Protein AF-A0A5E4MIF5-F1 (afdb_monomer)

Sequence (75 aa):
MQKQENYQKHWYDKTAGPEEKQFTEGEKVYTYDNLKKEWDEGEIVKKTKWPRSYYVKNAKGKVFRRNNCYVKKEI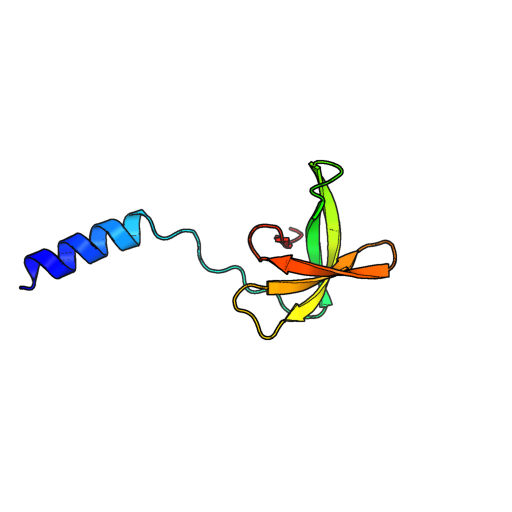

Structure (mmCIF, N/CA/C/O backbone):
data_AF-A0A5E4MIF5-F1
#
_entry.id   AF-A0A5E4MIF5-F1
#
loop_
_atom_site.group_PDB
_atom_site.id
_atom_site.type_symbol
_atom_site.label_atom_id
_atom_site.label_alt_id
_atom_site.label_comp_id
_atom_site.label_asym_id
_atom_site.label_entity_id
_atom_site.label_seq_id
_atom_site.pdbx_PDB_ins_code
_atom_site.Cartn_x
_atom_site.Cartn_y
_atom_site.Cartn_z
_atom_site.occupancy
_atom_site.B_iso_or_equiv
_atom_site.auth_seq_id
_atom_site.auth_comp_id
_atom_site.auth_asym_id
_atom_site.auth_atom_id
_atom_site.pdbx_PDB_model_num
ATOM 1 N N . MET A 1 1 ? 15.268 -9.474 -38.572 1.00 52.38 1 MET A N 1
ATOM 2 C CA . MET A 1 1 ? 14.233 -9.515 -37.516 1.00 52.38 1 MET A CA 1
ATOM 3 C C . MET A 1 1 ? 14.839 -9.563 -36.107 1.00 52.38 1 MET A C 1
ATOM 5 O O . MET A 1 1 ? 14.600 -8.621 -35.368 1.00 52.38 1 MET A O 1
ATOM 9 N N . GLN A 1 2 ? 15.753 -10.491 -35.785 1.00 60.16 2 GLN A N 1
ATOM 10 C CA . GLN A 1 2 ? 16.398 -10.604 -34.451 1.00 60.16 2 GLN A CA 1
ATOM 11 C C . GLN A 1 2 ? 17.064 -9.337 -33.872 1.00 60.16 2 GLN A C 1
ATOM 13 O O . GLN A 1 2 ? 17.063 -9.134 -32.660 1.00 60.16 2 GLN A O 1
ATOM 18 N N . LYS A 1 3 ? 17.630 -8.452 -34.708 1.00 61.47 3 LYS A N 1
ATOM 19 C CA . LYS A 1 3 ? 18.243 -7.194 -34.229 1.00 61.47 3 LYS A CA 1
ATOM 20 C C . LYS A 1 3 ? 17.228 -6.232 -33.600 1.00 61.47 3 LYS A C 1
ATOM 22 O O . LYS A 1 3 ? 17.580 -5.522 -32.666 1.00 61.47 3 LYS A O 1
ATOM 27 N N . GLN A 1 4 ? 15.995 -6.207 -34.103 1.00 64.56 4 GLN A N 1
ATOM 28 C CA . GLN A 1 4 ? 14.948 -5.315 -33.600 1.00 64.56 4 GLN A CA 1
ATOM 29 C C . GLN A 1 4 ? 14.394 -5.827 -32.268 1.00 64.56 4 GLN A C 1
ATOM 31 O O . GLN A 1 4 ? 14.230 -5.044 -31.340 1.00 64.56 4 GLN A O 1
ATOM 36 N N . GLU A 1 5 ? 14.202 -7.140 -32.145 1.00 68.88 5 GLU A N 1
ATOM 37 C CA . GLU A 1 5 ? 13.745 -7.789 -30.911 1.00 68.88 5 GLU A CA 1
ATOM 38 C C . GLU A 1 5 ? 14.741 -7.587 -29.763 1.00 68.88 5 GLU A C 1
ATOM 40 O O . GLU A 1 5 ? 14.346 -7.197 -28.667 1.00 68.88 5 GLU A O 1
ATOM 45 N N . ASN A 1 6 ? 16.043 -7.738 -30.027 1.00 75.62 6 ASN A N 1
ATOM 46 C CA . ASN A 1 6 ? 17.079 -7.486 -29.021 1.00 75.62 6 ASN A CA 1
ATOM 47 C C . ASN A 1 6 ? 17.153 -6.016 -28.593 1.00 75.62 6 ASN A C 1
ATOM 49 O O . ASN A 1 6 ? 17.412 -5.733 -27.426 1.00 75.62 6 ASN A O 1
ATOM 53 N N . TYR A 1 7 ? 16.909 -5.079 -29.512 1.00 79.25 7 TYR A N 1
ATOM 54 C CA . TYR A 1 7 ? 16.906 -3.653 -29.188 1.00 79.25 7 TYR A CA 1
ATOM 55 C C . TYR A 1 7 ? 15.693 -3.281 -28.327 1.00 79.25 7 TYR A C 1
ATOM 57 O O . TYR A 1 7 ? 15.838 -2.594 -27.320 1.00 79.25 7 TYR A O 1
ATOM 65 N N . GLN A 1 8 ? 14.509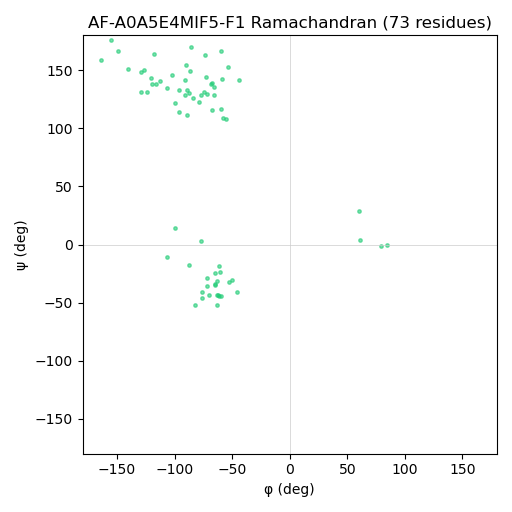 -3.794 -28.677 1.00 78.12 8 GLN A N 1
ATOM 66 C CA . GLN A 1 8 ? 13.289 -3.612 -27.884 1.00 78.12 8 GLN A CA 1
ATOM 67 C C . GLN A 1 8 ? 13.438 -4.220 -26.486 1.00 78.12 8 GLN A C 1
ATOM 69 O O . GLN A 1 8 ? 13.131 -3.562 -25.495 1.00 78.12 8 GLN A O 1
ATOM 74 N N . LYS A 1 9 ? 13.993 -5.435 -26.393 1.00 79.50 9 LYS A N 1
ATOM 75 C CA . LYS A 1 9 ? 14.250 -6.100 -25.114 1.00 79.50 9 LYS A CA 1
ATOM 76 C C . LYS A 1 9 ? 15.249 -5.326 -24.252 1.00 79.50 9 LYS A C 1
ATOM 78 O O . LYS A 1 9 ? 14.989 -5.112 -23.078 1.00 79.50 9 LYS A O 1
ATOM 83 N N . HIS A 1 10 ? 16.338 -4.824 -24.834 1.00 81.06 10 HIS A N 1
ATOM 84 C CA . HIS A 1 10 ? 17.329 -4.024 -24.110 1.00 81.06 10 HIS A CA 1
ATOM 85 C C . HIS A 1 10 ? 16.726 -2.756 -23.488 1.00 81.06 10 HIS A C 1
ATOM 87 O O . HIS A 1 10 ? 16.996 -2.445 -22.329 1.00 81.06 10 HIS A O 1
ATOM 93 N N . TRP A 1 11 ? 15.894 -2.024 -24.236 1.00 78.31 11 TRP A N 1
ATOM 94 C CA . TRP A 1 11 ? 15.236 -0.826 -23.711 1.00 78.31 11 TRP A CA 1
ATOM 95 C C . TRP A 1 11 ? 14.140 -1.152 -22.702 1.00 78.31 11 TRP A C 1
ATOM 97 O O . TRP A 1 11 ? 13.996 -0.419 -21.722 1.00 78.31 11 TRP A O 1
ATOM 107 N N . TYR A 1 12 ? 13.412 -2.252 -22.898 1.00 73.88 12 TYR A N 1
ATOM 108 C CA . TYR A 1 12 ? 12.436 -2.740 -21.930 1.00 73.88 12 TYR A CA 1
ATOM 109 C C . TYR A 1 12 ? 13.116 -3.126 -20.619 1.00 73.88 12 TYR A C 1
ATOM 111 O O . TYR A 1 12 ? 12.763 -2.576 -19.589 1.00 73.88 12 TYR A O 1
ATOM 119 N N . ASP A 1 13 ? 14.154 -3.960 -20.649 1.00 74.12 13 ASP A N 1
ATOM 120 C CA . ASP A 1 13 ? 14.868 -4.405 -19.447 1.00 74.12 13 ASP A CA 1
ATOM 121 C C . ASP A 1 13 ? 15.544 -3.226 -18.720 1.00 74.12 13 ASP A C 1
ATOM 123 O O . ASP A 1 13 ? 15.626 -3.208 -17.495 1.00 74.12 13 ASP A O 1
ATOM 127 N N . LYS A 1 14 ? 15.970 -2.190 -19.458 1.00 75.12 14 LYS A N 1
ATOM 128 C CA . LYS A 1 14 ? 16.521 -0.946 -18.893 1.00 75.12 14 LYS A CA 1
ATOM 129 C C . LYS A 1 14 ? 15.465 -0.054 -18.224 1.00 75.12 14 LYS A C 1
ATOM 131 O O . LYS A 1 14 ? 15.807 0.727 -17.338 1.00 75.12 14 LYS A O 1
ATOM 136 N N . THR A 1 15 ? 14.214 -0.109 -18.680 1.00 68.56 15 THR A N 1
ATOM 137 C CA . THR A 1 15 ? 13.107 0.739 -18.188 1.00 68.56 15 THR A CA 1
ATOM 138 C C . THR A 1 15 ? 12.109 -0.010 -17.312 1.00 68.56 15 THR A C 1
ATOM 140 O O . THR A 1 15 ? 11.273 0.623 -16.664 1.00 68.56 15 THR A O 1
ATOM 143 N N . ALA A 1 16 ? 12.200 -1.338 -17.265 1.00 62.78 16 ALA A N 1
ATOM 144 C CA . ALA A 1 16 ? 11.407 -2.187 -16.406 1.00 62.78 16 A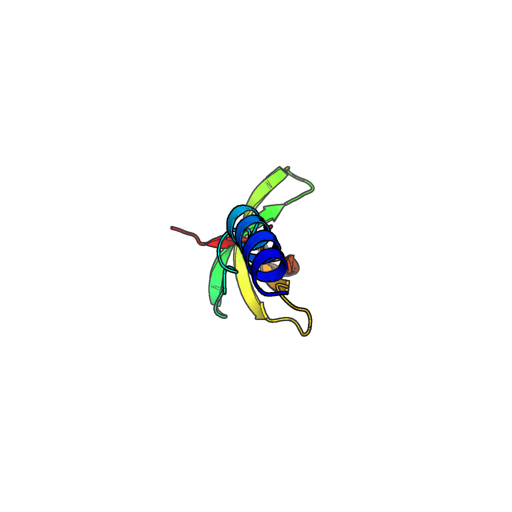LA A CA 1
ATOM 145 C C . ALA A 1 16 ? 11.678 -1.779 -14.958 1.00 62.78 16 ALA A C 1
ATOM 147 O O . ALA A 1 16 ? 12.804 -1.833 -14.462 1.00 62.78 16 ALA A O 1
ATOM 148 N N . GLY A 1 17 ? 10.624 -1.301 -14.297 1.00 63.56 17 GLY A N 1
ATOM 149 C CA . GLY A 1 17 ? 10.674 -0.977 -12.881 1.00 63.56 17 GLY A CA 1
ATOM 150 C C . GLY A 1 17 ? 11.030 -2.209 -12.040 1.00 63.56 17 GLY A C 1
ATOM 151 O O . GLY A 1 17 ? 10.965 -3.336 -12.534 1.00 63.56 17 GLY A O 1
ATOM 152 N N . PRO A 1 18 ? 11.389 -2.007 -10.763 1.00 63.56 18 PRO A N 1
ATOM 153 C CA . PRO A 1 18 ? 11.707 -3.105 -9.858 1.00 63.56 18 PRO A CA 1
ATOM 154 C C . PRO A 1 18 ? 10.579 -4.141 -9.812 1.00 63.56 18 PRO A C 1
ATOM 156 O O . PRO A 1 18 ? 9.410 -3.801 -10.027 1.00 63.56 18 PRO A O 1
ATOM 159 N N . GLU A 1 19 ? 10.950 -5.388 -9.505 1.00 63.19 19 GLU A N 1
ATOM 160 C CA . GLU A 1 19 ? 10.028 -6.520 -9.402 1.00 63.19 19 GLU A CA 1
ATOM 161 C C . GLU A 1 19 ? 8.751 -6.160 -8.639 1.00 63.19 19 GLU A C 1
ATOM 163 O O . GLU A 1 19 ? 8.752 -5.420 -7.645 1.00 63.19 19 GLU A O 1
ATOM 168 N N . GLU A 1 20 ? 7.632 -6.698 -9.123 1.00 64.88 20 GLU A N 1
ATOM 169 C CA . GLU A 1 20 ? 6.337 -6.470 -8.507 1.00 64.88 20 GLU A CA 1
ATOM 170 C C . GLU A 1 20 ? 6.364 -6.937 -7.052 1.00 64.88 20 GLU A C 1
ATOM 172 O O . GLU A 1 20 ? 6.349 -8.133 -6.770 1.00 64.88 20 GLU A O 1
ATOM 177 N N . LYS A 1 21 ? 6.345 -5.984 -6.114 1.00 70.75 21 LYS A N 1
ATOM 178 C CA . LYS A 1 21 ? 6.152 -6.292 -4.693 1.00 70.75 21 LYS A CA 1
ATOM 179 C C . LYS A 1 21 ? 4.862 -7.094 -4.507 1.00 70.75 21 LYS A C 1
ATOM 181 O O . LYS A 1 21 ? 3.746 -6.577 -4.662 1.00 70.75 21 LYS A O 1
ATOM 186 N N . GLN A 1 22 ? 5.029 -8.372 -4.199 1.00 76.31 22 GLN A N 1
ATOM 187 C CA . GLN A 1 22 ? 3.953 -9.232 -3.746 1.00 76.31 22 GLN A CA 1
ATOM 188 C C . GLN A 1 22 ? 3.864 -9.130 -2.228 1.00 76.31 22 GLN A C 1
ATOM 190 O O . GLN A 1 22 ? 4.874 -9.173 -1.520 1.00 76.31 22 GLN A O 1
ATOM 195 N N . PHE A 1 23 ? 2.639 -8.947 -1.757 1.00 79.88 23 PHE A N 1
ATOM 196 C CA . PHE A 1 23 ? 2.318 -8.859 -0.344 1.00 79.88 23 PHE A CA 1
ATOM 197 C C . PHE A 1 23 ? 1.429 -10.039 0.019 1.00 79.88 23 PHE A C 1
ATOM 199 O O . PHE A 1 23 ? 0.521 -10.385 -0.748 1.00 79.88 23 PHE A O 1
ATOM 206 N N . THR A 1 24 ? 1.698 -10.646 1.167 1.00 81.62 24 THR A N 1
ATOM 207 C CA . THR A 1 24 ? 0.873 -11.724 1.715 1.00 81.62 24 THR A CA 1
ATOM 208 C C . THR A 1 24 ? -0.228 -11.166 2.610 1.00 81.62 24 THR A C 1
ATOM 210 O O . THR A 1 24 ? -0.117 -10.066 3.149 1.00 81.62 24 THR A O 1
ATOM 213 N N . GLU A 1 25 ? -1.322 -11.911 2.752 1.00 85.12 25 GLU A N 1
ATOM 214 C CA . GLU A 1 25 ? -2.414 -11.552 3.663 1.00 85.12 25 GLU A CA 1
ATOM 215 C C . GLU A 1 25 ? -1.921 -11.618 5.117 1.00 85.12 25 GLU A C 1
ATOM 217 O O . GLU A 1 25 ? -1.201 -12.544 5.485 1.00 85.12 25 GLU A O 1
ATOM 222 N N . GLY A 1 26 ? -2.259 -10.612 5.924 1.00 83.25 26 GLY A N 1
ATOM 223 C CA . GLY A 1 26 ? -1.781 -10.436 7.299 1.00 83.25 26 GLY A CA 1
ATOM 224 C C . GLY A 1 26 ? -0.419 -9.744 7.433 1.00 83.25 26 GLY A C 1
ATOM 225 O O . GLY A 1 26 ? 0.053 -9.537 8.549 1.00 83.25 26 GLY A O 1
ATOM 226 N N . GLU A 1 27 ? 0.236 -9.369 6.328 1.00 85.94 27 GLU A N 1
ATOM 227 C CA . GLU A 1 27 ? 1.530 -8.678 6.382 1.00 85.94 27 GLU A CA 1
ATOM 228 C C . GLU A 1 27 ? 1.348 -7.215 6.821 1.00 85.94 27 GLU A C 1
ATOM 230 O O . GLU A 1 27 ? 0.508 -6.486 6.274 1.00 85.94 27 GLU A O 1
ATOM 235 N N . LYS A 1 28 ? 2.154 -6.781 7.800 1.00 87.94 28 LYS A N 1
ATOM 236 C CA . LYS A 1 28 ? 2.245 -5.374 8.195 1.00 87.94 28 LYS A CA 1
ATOM 237 C C . LYS A 1 28 ? 2.982 -4.584 7.122 1.00 87.94 28 LYS A C 1
ATOM 239 O O . LYS A 1 28 ? 4.049 -4.969 6.645 1.00 87.94 28 LYS A O 1
ATOM 244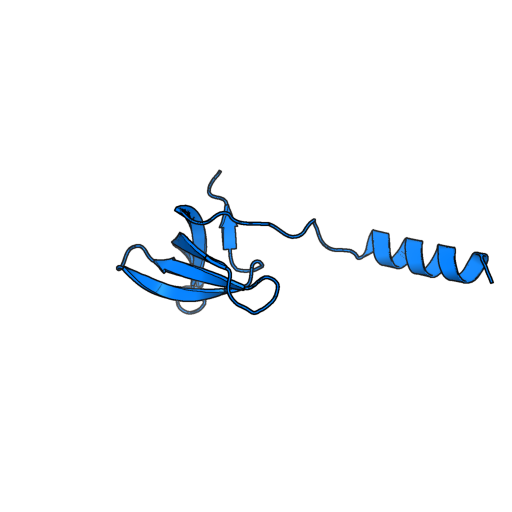 N N . VAL A 1 29 ? 2.378 -3.482 6.713 1.00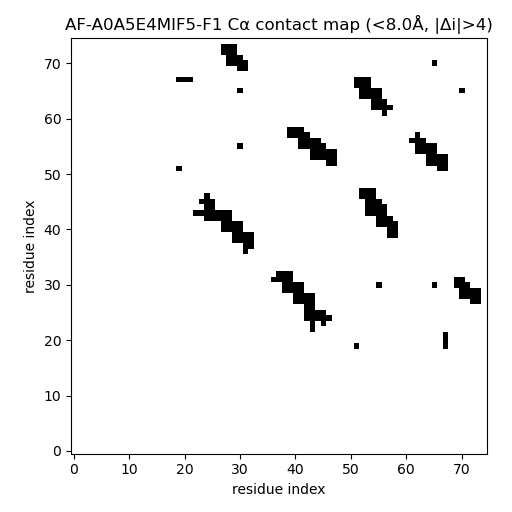 89.25 29 VAL A N 1
ATOM 245 C CA . VAL A 1 29 ? 2.845 -2.645 5.617 1.00 89.25 29 VAL A CA 1
ATOM 246 C C . VAL A 1 29 ? 2.650 -1.178 5.956 1.00 89.25 29 VAL A C 1
ATOM 248 O O . VAL A 1 29 ? 1.694 -0.794 6.619 1.00 89.25 29 VAL A O 1
ATOM 251 N N . TYR A 1 30 ? 3.504 -0.327 5.411 1.00 88.69 30 TYR A N 1
ATOM 252 C CA . TYR A 1 30 ? 3.260 1.106 5.384 1.00 88.69 30 TYR A CA 1
ATOM 253 C C . TYR A 1 30 ? 2.453 1.458 4.141 1.00 88.69 30 TYR A C 1
ATOM 255 O O . TYR A 1 30 ? 2.812 1.082 3.021 1.00 88.69 30 TYR A O 1
ATOM 263 N N . THR A 1 31 ? 1.381 2.220 4.316 1.00 87.06 31 THR A N 1
ATOM 264 C CA . THR A 1 31 ? 0.590 2.773 3.218 1.00 87.06 31 THR A CA 1
ATOM 265 C C . THR A 1 31 ? 0.701 4.277 3.157 1.00 87.06 31 THR A C 1
ATOM 267 O O . THR A 1 31 ? 0.711 4.959 4.173 1.00 87.06 31 THR A O 1
ATOM 270 N N . TYR A 1 32 ? 0.773 4.804 1.940 1.00 84.75 32 TYR A N 1
ATOM 271 C CA . TYR A 1 32 ? 0.828 6.242 1.746 1.00 84.75 32 TYR A CA 1
ATOM 272 C C . TYR A 1 32 ? -0.568 6.869 1.882 1.00 84.75 32 TYR A C 1
ATOM 274 O O . TYR A 1 32 ? -1.508 6.508 1.153 1.00 84.75 32 TYR A O 1
ATOM 282 N N . ASP A 1 33 ? -0.704 7.823 2.801 1.00 82.69 33 ASP A N 1
ATOM 283 C CA . ASP A 1 33 ? -1.878 8.679 2.913 1.00 82.69 33 ASP A CA 1
ATOM 284 C C . ASP A 1 33 ? -1.687 9.930 2.047 1.00 82.69 33 ASP A C 1
ATOM 286 O O . ASP A 1 33 ? -0.883 10.811 2.341 1.00 82.69 33 ASP A O 1
ATOM 290 N N . ASN A 1 34 ? -2.471 10.034 0.972 1.00 78.44 34 ASN A N 1
ATOM 291 C CA . ASN A 1 34 ? -2.439 11.185 0.068 1.00 78.44 34 ASN A CA 1
ATOM 292 C C . ASN A 1 34 ? -2.897 12.494 0.733 1.00 78.44 34 ASN A C 1
ATOM 294 O O . ASN A 1 34 ? -2.539 13.563 0.243 1.00 78.44 34 ASN A O 1
ATOM 298 N N . LEU A 1 35 ? -3.716 12.429 1.791 1.00 82.19 35 LEU A N 1
ATOM 299 C CA . LEU A 1 35 ? -4.233 13.615 2.479 1.00 82.19 35 LEU A CA 1
ATOM 300 C C . LEU A 1 35 ? -3.156 14.238 3.364 1.00 82.19 35 LEU A C 1
ATOM 302 O O . LEU A 1 35 ? -2.950 15.447 3.330 1.00 82.19 35 LEU A O 1
ATOM 306 N N . LYS A 1 36 ? -2.460 13.397 4.131 1.00 81.88 36 LYS A N 1
ATOM 307 C CA . LYS A 1 36 ? -1.391 13.819 5.042 1.00 81.88 36 LYS A CA 1
ATOM 308 C C . LYS A 1 36 ? -0.017 13.883 4.384 1.00 81.88 36 LYS A C 1
ATOM 310 O O . LYS A 1 36 ? 0.874 14.535 4.907 1.00 81.88 36 LYS A O 1
ATOM 315 N N . LYS A 1 37 ? 0.140 13.238 3.223 1.00 84.38 37 LYS A N 1
ATOM 316 C CA . LYS A 1 37 ? 1.417 13.010 2.530 1.00 84.38 37 LYS A CA 1
ATOM 317 C C . LYS A 1 37 ? 2.426 12.210 3.362 1.00 84.38 37 LYS A C 1
ATOM 319 O O . LYS A 1 37 ? 3.632 12.348 3.163 1.00 84.38 37 LYS A O 1
ATOM 324 N N . GLU A 1 38 ? 1.934 11.345 4.241 1.00 87.75 38 GLU A N 1
ATOM 325 C CA . GLU A 1 38 ? 2.726 10.549 5.182 1.00 87.75 38 GLU A CA 1
ATOM 326 C C . GLU A 1 38 ? 2.554 9.047 4.927 1.00 87.75 38 GLU A C 1
ATOM 328 O O . GLU A 1 38 ? 1.649 8.614 4.209 1.00 87.75 38 GLU A O 1
ATOM 333 N N . TRP A 1 39 ? 3.463 8.250 5.489 1.00 87.75 39 TRP A N 1
ATOM 334 C CA . TRP A 1 39 ? 3.361 6.794 5.504 1.00 87.75 39 TRP A CA 1
ATOM 335 C C . TRP A 1 39 ? 2.738 6.368 6.829 1.00 87.75 39 TRP A C 1
ATOM 337 O O . TRP A 1 39 ? 3.346 6.548 7.878 1.00 87.75 39 TRP A O 1
ATOM 347 N N . ASP A 1 40 ? 1.536 5.809 6.767 1.00 87.06 40 ASP A N 1
ATOM 348 C CA . ASP A 1 40 ? 0.817 5.278 7.921 1.00 87.06 40 ASP A CA 1
ATOM 349 C C . ASP A 1 40 ? 0.921 3.748 7.946 1.00 87.06 40 ASP A C 1
ATOM 351 O O . ASP A 1 40 ? 0.907 3.086 6.903 1.00 87.06 40 ASP A O 1
ATOM 355 N N . GLU A 1 41 ? 0.974 3.175 9.143 1.00 89.44 41 GLU A N 1
ATOM 356 C CA . GLU A 1 41 ? 0.944 1.728 9.345 1.00 89.44 41 GLU A CA 1
ATOM 357 C C . GLU A 1 41 ? -0.418 1.124 8.970 1.00 89.44 41 GLU A C 1
ATOM 359 O O . GLU A 1 41 ? -1.498 1.646 9.292 1.00 89.44 41 GLU A O 1
ATOM 364 N N . GLY A 1 42 ? -0.362 -0.033 8.319 1.00 89.12 42 GLY A N 1
ATOM 365 C CA . GLY A 1 42 ? -1.519 -0.826 7.958 1.00 89.12 42 GLY A CA 1
ATOM 366 C 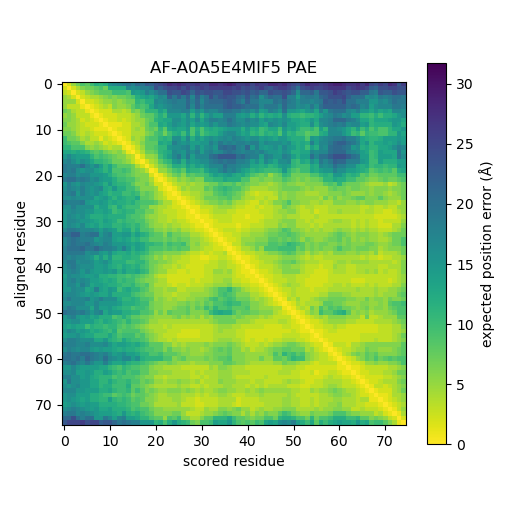C . GLY A 1 42 ? -1.199 -2.307 7.788 1.00 89.12 42 GLY A C 1
ATOM 367 O O . GLY A 1 42 ? -0.061 -2.752 7.883 1.00 89.12 42 GLY A O 1
ATOM 368 N N . GLU A 1 43 ? -2.238 -3.088 7.537 1.00 90.81 43 GLU A N 1
ATOM 369 C CA . GLU A 1 43 ? -2.163 -4.540 7.389 1.00 90.81 43 GLU A CA 1
ATOM 370 C C . GLU A 1 43 ? -2.855 -4.966 6.094 1.00 90.81 43 GLU A C 1
ATOM 372 O O . GLU A 1 43 ? -3.982 -4.539 5.807 1.00 90.81 43 GLU A O 1
ATOM 377 N N . ILE A 1 44 ? -2.195 -5.803 5.294 1.00 89.12 44 ILE A N 1
ATOM 378 C CA . ILE A 1 44 ? -2.788 -6.368 4.079 1.00 89.12 44 ILE A CA 1
ATOM 379 C C . ILE A 1 44 ? -3.906 -7.325 4.493 1.00 89.12 44 ILE A C 1
ATOM 381 O O . ILE A 1 44 ? -3.656 -8.369 5.077 1.00 89.12 44 ILE A O 1
ATOM 385 N N . VAL A 1 45 ? -5.145 -7.015 4.127 1.00 87.06 45 VAL A N 1
ATOM 386 C CA . VAL A 1 45 ? -6.284 -7.902 4.391 1.00 87.06 45 VAL A CA 1
ATOM 387 C C . VAL A 1 45 ? -6.371 -8.984 3.328 1.00 87.06 45 VAL A C 1
ATOM 389 O O . VAL A 1 45 ? -6.487 -10.157 3.646 1.00 87.06 45 VAL A O 1
ATOM 392 N N . LYS A 1 46 ? -6.375 -8.578 2.053 1.00 87.44 46 LYS A N 1
ATOM 393 C CA . LYS A 1 46 ? -6.491 -9.504 0.922 1.00 87.44 46 LYS A CA 1
ATOM 394 C C . LYS A 1 46 ? -6.088 -8.866 -0.393 1.00 87.44 46 LYS A C 1
ATOM 396 O O . LYS A 1 46 ? -6.184 -7.643 -0.566 1.00 87.44 46 LYS A O 1
ATOM 401 N N . LYS A 1 47 ? -5.741 -9.695 -1.373 1.00 86.50 47 LYS A N 1
ATOM 402 C CA . LYS A 1 47 ? -5.571 -9.237 -2.758 1.00 86.50 47 LYS A CA 1
ATOM 403 C C . LYS A 1 47 ? -6.932 -8.940 -3.397 1.00 86.50 47 LYS A C 1
ATOM 405 O O . LYS A 1 47 ? -7.935 -9.599 -3.124 1.00 86.50 47 LYS A O 1
ATOM 410 N N . THR A 1 48 ? -6.997 -7.912 -4.240 1.00 84.56 48 THR A N 1
ATOM 411 C CA . THR A 1 48 ? -8.220 -7.626 -5.008 1.00 84.56 48 THR A CA 1
ATOM 412 C C . THR A 1 48 ? -8.268 -8.428 -6.310 1.00 84.56 48 THR A C 1
ATOM 414 O O . THR A 1 48 ? -7.272 -9.011 -6.728 1.00 84.56 48 THR A O 1
ATOM 417 N N . LYS A 1 49 ? -9.420 -8.405 -6.998 1.00 82.94 49 LYS A N 1
ATOM 418 C CA . LYS A 1 49 ? -9.543 -8.924 -8.375 1.00 82.94 49 LYS A CA 1
ATOM 419 C C . LYS A 1 49 ? -8.640 -8.185 -9.376 1.00 82.94 49 LYS A C 1
ATOM 421 O O . LYS A 1 49 ? -8.400 -8.696 -10.462 1.00 82.94 49 LYS A O 1
ATOM 426 N N . TRP A 1 50 ? -8.173 -6.984 -9.030 1.00 78.00 50 TRP A N 1
ATOM 427 C CA . TRP A 1 50 ? -7.367 -6.140 -9.903 1.00 78.00 50 TRP A CA 1
ATOM 428 C C . TRP A 1 50 ? -5.875 -6.419 -9.704 1.00 78.00 50 TRP A C 1
ATOM 430 O O . TRP A 1 50 ? -5.428 -6.583 -8.561 1.00 78.00 50 TRP A O 1
ATOM 440 N N . PRO A 1 51 ? -5.079 -6.419 -10.787 1.00 74.81 51 PRO A N 1
ATOM 441 C CA . PRO A 1 51 ? -3.639 -6.594 -10.676 1.00 74.81 51 PRO A CA 1
ATOM 442 C C . PRO A 1 51 ? -3.040 -5.495 -9.788 1.00 74.81 51 PRO A C 1
ATOM 444 O O . PRO A 1 51 ? -3.483 -4.345 -9.808 1.00 74.81 51 PRO A O 1
ATOM 447 N N . ARG A 1 52 ? -2.037 -5.869 -8.984 1.00 79.81 52 ARG A N 1
ATOM 448 C CA . ARG A 1 52 ? -1.251 -4.975 -8.107 1.00 79.81 52 ARG A CA 1
ATOM 449 C C . ARG A 1 52 ? -2.035 -4.234 -7.014 1.00 79.81 52 ARG A C 1
ATOM 451 O O . ARG A 1 52 ? -1.442 -3.459 -6.273 1.00 79.81 52 ARG A O 1
ATOM 458 N N . SER A 1 53 ? -3.333 -4.487 -6.863 1.00 84.12 53 SER A N 1
ATOM 459 C CA . SER A 1 53 ? -4.182 -3.819 -5.874 1.00 84.12 53 SER A CA 1
ATOM 460 C C . SER A 1 53 ? -4.536 -4.737 -4.703 1.00 84.12 53 SER A C 1
ATOM 462 O O . SER A 1 53 ? -4.967 -5.877 -4.900 1.00 84.12 53 SER A O 1
ATOM 464 N N . TYR A 1 54 ? -4.431 -4.200 -3.490 1.00 88.50 54 TYR A N 1
ATOM 465 C CA . TYR A 1 54 ? -4.677 -4.885 -2.222 1.00 88.50 54 TYR A CA 1
ATOM 466 C C . TYR A 1 54 ? -5.690 -4.108 -1.378 1.00 88.50 54 TYR A C 1
ATOM 468 O O . TYR A 1 54 ? -5.797 -2.880 -1.472 1.00 88.50 54 TYR A O 1
ATOM 476 N N . TYR A 1 55 ? -6.449 -4.826 -0.557 1.00 89.75 55 TYR A N 1
ATOM 477 C CA . TYR A 1 55 ? -7.175 -4.227 0.553 1.00 89.75 55 TYR A CA 1
ATOM 478 C C . TYR A 1 55 ? -6.233 -4.105 1.738 1.00 89.75 55 TYR A C 1
ATOM 480 O O . TYR A 1 55 ? -5.639 -5.098 2.149 1.00 89.75 55 TYR A O 1
ATOM 488 N N . VAL A 1 56 ? -6.128 -2.899 2.280 1.00 88.25 56 VAL A N 1
ATOM 489 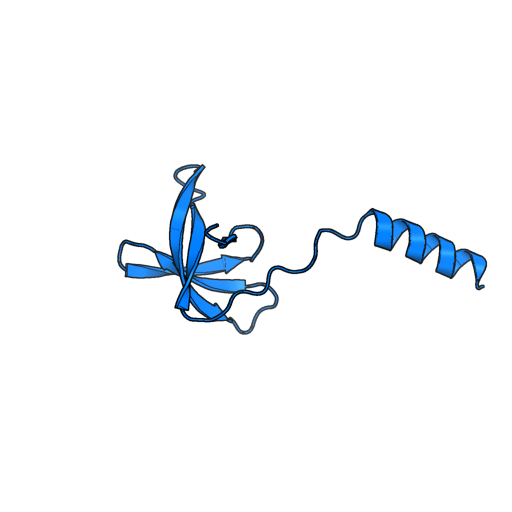C CA . VAL A 1 56 ? -5.311 -2.600 3.450 1.00 88.25 56 VAL A CA 1
ATOM 490 C C . VAL A 1 56 ? -6.205 -2.057 4.550 1.00 88.25 56 VAL A C 1
ATOM 492 O O . VAL A 1 56 ? -7.125 -1.275 4.292 1.00 88.25 56 VAL A O 1
ATOM 495 N N . LYS A 1 57 ? -5.953 -2.510 5.772 1.00 89.19 57 LYS A N 1
ATOM 496 C CA . LYS A 1 57 ? -6.580 -2.028 6.994 1.00 89.19 57 LYS A CA 1
ATOM 497 C C . LYS A 1 57 ? -5.627 -1.050 7.669 1.00 89.19 57 LYS A C 1
ATOM 499 O O . LYS A 1 57 ? -4.511 -1.425 7.992 1.00 89.19 57 LYS A O 1
ATOM 504 N N . ASN A 1 58 ? -6.064 0.187 7.884 1.00 86.19 58 ASN A N 1
ATOM 505 C CA . ASN A 1 58 ? -5.289 1.160 8.664 1.00 86.19 58 ASN A CA 1
ATOM 506 C C . ASN A 1 58 ? -5.333 0.832 10.159 1.00 86.19 58 ASN A C 1
ATOM 508 O O . ASN A 1 58 ? -6.276 0.187 10.621 1.00 86.19 58 ASN A O 1
ATOM 512 N N . ALA A 1 59 ? -4.413 1.418 10.932 1.00 81.31 59 ALA A N 1
ATOM 513 C CA . ALA A 1 59 ? -4.427 1.383 12.401 1.00 81.31 59 ALA A CA 1
ATOM 514 C C . ALA A 1 59 ? -5.789 1.774 13.025 1.00 81.31 59 ALA A C 1
ATOM 516 O O . ALA A 1 59 ? -6.195 1.242 14.052 1.00 81.31 59 ALA A O 1
ATOM 517 N N . LYS A 1 60 ? -6.559 2.649 12.360 1.00 80.75 60 LYS A N 1
ATOM 518 C CA . LYS A 1 60 ? -7.922 3.050 12.773 1.00 80.75 60 LYS A CA 1
ATOM 519 C C . LYS A 1 60 ? -9.015 2.008 12.471 1.00 80.75 60 LYS A C 1
ATOM 521 O O . LYS A 1 60 ? -10.194 2.297 12.632 1.00 80.75 60 LYS A O 1
ATOM 526 N N . GLY A 1 61 ? -8.659 0.839 11.939 1.00 81.50 61 GLY A N 1
ATOM 527 C CA . GLY A 1 61 ? -9.590 -0.235 11.579 1.00 81.50 61 GLY A CA 1
ATOM 528 C C . GLY A 1 61 ? -10.338 -0.047 10.254 1.00 81.50 61 GLY A C 1
ATOM 529 O O . GLY A 1 61 ? -11.095 -0.929 9.853 1.00 81.50 61 GLY A O 1
ATOM 530 N N . LYS A 1 62 ? -10.124 1.064 9.535 1.00 86.75 62 LYS A N 1
ATOM 531 C CA . LYS A 1 62 ? -10.749 1.308 8.227 1.00 86.75 62 LYS A CA 1
ATOM 532 C C . LYS A 1 62 ? -10.050 0.496 7.138 1.00 86.75 62 LYS A C 1
ATOM 534 O O . LYS A 1 62 ? -8.836 0.603 6.981 1.00 86.75 62 LYS A O 1
ATOM 539 N N . VAL A 1 63 ? -10.829 -0.249 6.356 1.00 88.25 63 VAL A N 1
ATOM 540 C CA . VAL A 1 63 ? -10.343 -1.009 5.196 1.00 88.25 63 VAL A CA 1
ATOM 541 C C . VAL A 1 63 ? -10.553 -0.206 3.916 1.00 88.25 63 VAL A C 1
ATOM 543 O O . VAL A 1 63 ? -11.631 0.338 3.679 1.00 88.25 63 VAL A O 1
ATOM 546 N N . PHE A 1 64 ? -9.528 -0.125 3.075 1.00 87.88 64 PHE A N 1
ATOM 547 C CA . PHE A 1 64 ? -9.570 0.584 1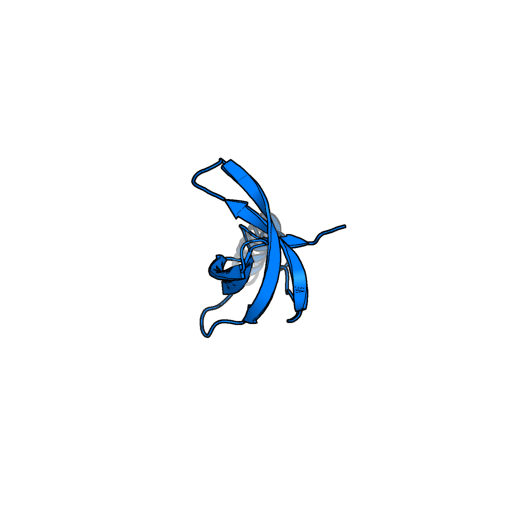.797 1.00 87.88 64 PHE A CA 1
ATOM 548 C C . PHE A 1 64 ? -8.646 -0.085 0.779 1.00 87.88 64 PHE A C 1
ATOM 550 O O . PHE A 1 64 ? -7.838 -0.949 1.105 1.00 87.88 64 PHE A O 1
ATOM 557 N N . ARG A 1 65 ? -8.802 0.285 -0.493 1.00 88.88 65 ARG A N 1
ATOM 558 C CA . ARG A 1 65 ? -8.011 -0.270 -1.594 1.00 88.88 65 ARG A CA 1
ATOM 559 C C . ARG A 1 65 ? -6.766 0.581 -1.836 1.00 88.88 65 ARG A C 1
ATOM 561 O O . ARG A 1 65 ? -6.893 1.784 -2.075 1.00 88.88 65 ARG A O 1
ATOM 568 N N . ARG A 1 66 ? -5.591 -0.048 -1.889 1.00 86.88 66 ARG A N 1
ATOM 569 C CA . ARG A 1 66 ? -4.338 0.579 -2.333 1.00 86.88 66 ARG A CA 1
ATOM 570 C C . ARG A 1 66 ? -3.629 -0.243 -3.392 1.00 86.88 66 ARG A C 1
ATOM 572 O O . ARG A 1 66 ? -3.723 -1.464 -3.434 1.00 86.88 66 ARG A O 1
ATOM 579 N N . ASN A 1 67 ? -2.943 0.473 -4.271 1.00 85.62 67 ASN A N 1
ATOM 580 C CA . ASN A 1 67 ? -2.084 -0.112 -5.286 1.00 85.62 67 ASN A CA 1
ATOM 581 C C . ASN A 1 67 ? -0.689 -0.344 -4.686 1.00 85.62 67 ASN A C 1
ATOM 583 O O . ASN A 1 67 ? -0.273 0.443 -3.841 1.00 85.62 67 ASN A O 1
ATOM 587 N N . ASN A 1 68 ? 0.031 -1.365 -5.150 1.00 82.75 68 ASN A N 1
ATOM 588 C CA . ASN A 1 68 ? 1.381 -1.744 -4.707 1.00 82.75 68 ASN A CA 1
ATOM 589 C C . ASN A 1 68 ? 2.332 -0.542 -4.594 1.00 82.75 68 ASN A C 1
ATOM 591 O O . ASN A 1 68 ? 3.071 -0.447 -3.622 1.00 82.75 68 ASN A O 1
ATOM 595 N N . CYS A 1 69 ? 2.285 0.399 -5.541 1.00 82.00 69 CYS A N 1
ATOM 596 C CA . CYS A 1 69 ? 3.166 1.570 -5.540 1.00 82.00 69 CYS A CA 1
ATOM 597 C C . CYS A 1 69 ? 3.007 2.469 -4.300 1.00 82.00 69 CYS A C 1
ATOM 599 O O . CYS A 1 69 ? 3.941 3.178 -3.934 1.00 82.00 69 CYS A O 1
ATOM 601 N N . TYR A 1 70 ? 1.848 2.417 -3.640 1.00 83.44 70 TYR A N 1
ATOM 602 C CA . TYR A 1 70 ? 1.547 3.141 -2.404 1.00 83.44 70 TYR A CA 1
ATOM 603 C C . TYR A 1 70 ? 1.675 2.262 -1.156 1.00 83.44 70 TYR A C 1
ATOM 605 O O . TYR A 1 70 ? 1.180 2.644 -0.097 1.00 83.44 70 TYR A O 1
ATOM 613 N N . VAL A 1 71 ? 2.294 1.087 -1.280 1.00 85.75 71 VAL A N 1
ATOM 614 C CA . VAL A 1 71 ? 2.515 0.138 -0.190 1.00 85.75 71 VAL A CA 1
ATOM 615 C C . VAL A 1 71 ? 4.010 -0.168 -0.090 1.00 85.75 71 VAL A C 1
ATOM 617 O O . VAL A 1 71 ? 4.685 -0.468 -1.078 1.00 85.75 71 VAL A O 1
ATOM 620 N N . LYS A 1 72 ? 4.553 -0.093 1.120 1.00 85.75 72 LYS A N 1
ATOM 621 C CA . LYS A 1 72 ? 5.923 -0.496 1.445 1.00 85.75 72 LYS A CA 1
ATOM 622 C C . LYS A 1 72 ? 5.879 -1.585 2.506 1.00 85.75 72 LYS A C 1
ATOM 624 O O . LYS A 1 72 ? 5.034 -1.539 3.391 1.00 85.75 72 LYS A O 1
ATOM 629 N N . LYS A 1 73 ? 6.789 -2.552 2.408 1.00 81.12 73 LYS A N 1
ATOM 630 C CA . LYS A 1 73 ? 7.002 -3.506 3.497 1.00 81.12 73 LYS A CA 1
ATOM 631 C C . LYS A 1 73 ? 7.613 -2.762 4.677 1.00 81.12 73 LYS A C 1
ATOM 633 O O . LYS A 1 73 ? 8.456 -1.886 4.468 1.00 81.12 73 LYS A O 1
ATOM 638 N N . GLU A 1 74 ? 7.136 -3.077 5.870 1.00 73.38 74 GLU A N 1
ATOM 639 C CA . GLU A 1 74 ? 7.862 -2.776 7.098 1.00 73.38 74 GLU A CA 1
ATOM 640 C C . GLU A 1 74 ? 9.147 -3.626 7.092 1.00 73.38 74 GLU A C 1
ATOM 642 O O . GLU A 1 74 ? 9.088 -4.804 6.734 1.00 73.38 74 GLU A O 1
ATOM 647 N N . ILE A 1 75 ? 10.304 -2.990 7.314 1.00 60.84 75 ILE A N 1
ATOM 648 C CA . ILE A 1 75 ? 11.633 -3.637 7.318 1.00 60.84 75 ILE A CA 1
ATOM 649 C C . ILE A 1 75 ? 11.906 -4.185 8.713 1.00 60.84 75 ILE A C 1
ATOM 651 O O . ILE A 1 75 ? 11.652 -3.425 9.673 1.00 60.84 75 ILE A O 1
#

Secondary structure (DSSP, 8-state):
-HHHHHHHHHHHHHHPPS------TT-EEEEEETTTTEEEEEEEEEE-SSTTEEEEEETTS-EEEEEGGGEEE--

Foldseek 3Di:
DVVVVVVVVVVCVVPPDPDQDDDDFQAWKWFQDPVVRDTFIWGFHAADPDPQKTWIQGP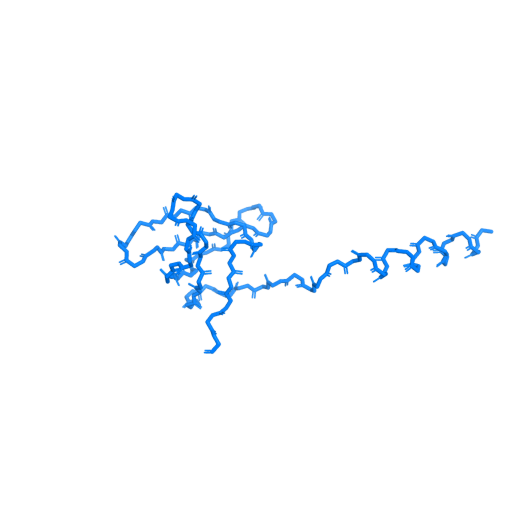VRDTDIDGSVRIGHDD

Solvent-accessible surface area (backbone atoms only — not comparable to full-atom values): 4494 Å² total; per-residue (Å²): 112,71,72,57,56,53,52,53,48,52,54,44,67,73,65,55,69,78,79,82,78,81,81,57,69,72,38,59,26,32,32,62,37,83,89,79,72,44,75,44,61,27,32,30,65,39,77,47,100,49,86,67,29,31,32,34,28,36,82,88,69,52,74,45,81,45,45,45,93,47,48,42,75,66,129

Nearest PDB structures (foldseek):
  8h43-assembly1_A  TM=9.166E-01  e=7.603E-03  Homo sapiens
  2dig-assembly1_A  TM=7.879E-01  e=2.194E-03  Homo sapiens
  7lky-assembly4_D  TM=9.030E-01  e=9.635E-03  Homo sapiens
  5xfn-assembly1_A  TM=8.485E-01  e=7.166E-03  Homo sapiens
  5xfp-assembly3_E  TM=9.048E-01  e=1.547E-02  Homo sapiens

Radius of gyration: 16.53 Å; Cα contacts (8 Å, |Δi|>4): 109; chains: 1; bounding box: 29×26×50 Å

pLDDT: mean 80.13, std 8.9, range [52.38, 90.81]

Organism: NCBI:txid506608

Mean predicted aligned error: 8.88 Å